Protein AF-E9H5Y3-F1 (afdb_monomer_lite)

Secondary structur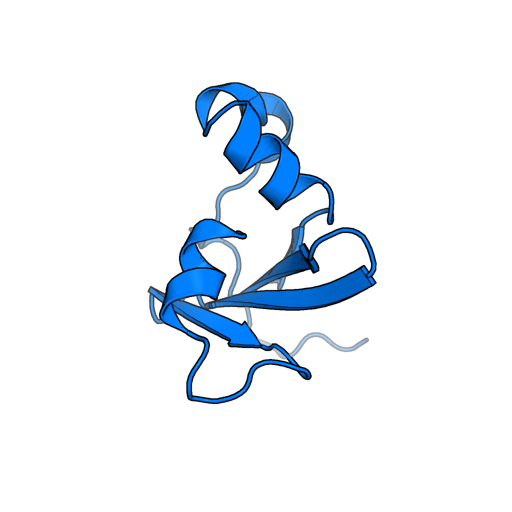e (DSSP, 8-state):
-PPPTTPPPEEE--THHHHHHHHHTGGG-HHHHTT--GGG-SEEEEEEEETTTEEEEEEEETTTTEEEEE-SS--GGGHHHHHHH-

Foldseek 3Di:
DDDDPPAFAEEEDDQCVVVQCVVPNPVSCCVVCVPDPVLRHQKYWHWYCQVVPAIKIWIQGNVVRDIDIGGPPDDPVCVVVVVVRD

Organism: Daphnia pulex (NCBI:txid6669)

Sequence (86 aa):
RKRQKGCRPKRSMSSFFPVKLKKLGYCGLPRWMIDKDFSTVDMIFVPVNVKNNHWSLVVVNTKTFVLKLYDSLVRIEEIAGYMELL

Radius of gyration: 14.39 Å; chains: 1; bounding box: 36×29×34 Å

pLDDT: mean 81.25, std 12.89, range [48.44, 94.62]

Structure (mmCIF, N/CA/C/O backbone):
data_AF-E9H5Y3-F1
#
_entry.id   AF-E9H5Y3-F1
#
loop_
_atom_site.group_PDB
_atom_site.id
_atom_site.type_symbol
_atom_site.label_atom_id
_atom_site.label_alt_id
_atom_site.label_comp_id
_atom_site.label_asym_id
_atom_site.label_entity_id
_atom_site.label_seq_id
_atom_site.pdbx_PDB_ins_code
_atom_site.Cartn_x
_atom_site.Cartn_y
_atom_site.Cartn_z
_atom_site.occupancy
_atom_site.B_iso_or_equiv
_atom_site.auth_seq_id
_atom_site.auth_comp_id
_atom_site.auth_asym_id
_atom_site.auth_atom_id
_atom_site.pdbx_PDB_model_num
ATOM 1 N N . ARG A 1 1 ? -15.116 17.587 5.205 1.00 50.12 1 ARG A N 1
ATOM 2 C CA . ARG A 1 1 ? -15.405 16.156 4.905 1.00 50.12 1 ARG A CA 1
ATOM 3 C C . ARG A 1 1 ? -16.012 15.502 6.152 1.00 50.12 1 ARG A C 1
ATOM 5 O O . ARG A 1 1 ? -15.304 15.396 7.145 1.00 50.12 1 ARG A O 1
ATOM 12 N N . LYS A 1 2 ? -17.300 15.116 6.151 1.00 48.44 2 LYS A N 1
ATOM 13 C CA . LYS A 1 2 ? -17.924 14.402 7.288 1.00 48.44 2 LYS A CA 1
ATOM 14 C C . LYS A 1 2 ? -17.361 12.975 7.357 1.00 48.44 2 LYS A C 1
ATOM 16 O O . LYS A 1 2 ? -17.436 12.249 6.371 1.00 48.44 2 LYS A O 1
ATOM 21 N N . ARG A 1 3 ? -16.770 12.584 8.492 1.00 56.38 3 ARG A N 1
ATOM 22 C CA . ARG A 1 3 ? -16.378 11.184 8.739 1.00 56.38 3 ARG A CA 1
ATOM 23 C C . ARG A 1 3 ? -17.648 10.354 8.919 1.00 56.38 3 ARG A C 1
ATOM 25 O O . ARG A 1 3 ? -18.539 10.750 9.666 1.00 56.38 3 ARG A O 1
ATOM 32 N N . GLN A 1 4 ? -17.718 9.213 8.243 1.00 65.69 4 GLN A N 1
ATOM 33 C CA . GLN A 1 4 ? -18.771 8.229 8.468 1.00 65.69 4 GLN A CA 1
ATOM 34 C C . GLN A 1 4 ? -18.590 7.665 9.888 1.00 65.69 4 GLN A C 1
ATOM 36 O O . GLN A 1 4 ? -17.490 7.229 10.241 1.00 65.69 4 GLN A O 1
ATOM 41 N N . LYS A 1 5 ? -19.626 7.763 10.731 1.00 58.56 5 LYS A N 1
ATOM 42 C CA . LYS A 1 5 ? -19.567 7.298 12.127 1.00 58.56 5 LYS A CA 1
ATOM 43 C C . LYS A 1 5 ? -19.265 5.787 12.144 1.00 58.56 5 LYS A C 1
ATOM 45 O O . LYS A 1 5 ? -19.856 5.045 11.370 1.00 58.56 5 LYS A O 1
ATOM 50 N N . GLY A 1 6 ? -18.316 5.355 12.981 1.00 74.19 6 GLY A N 1
ATOM 51 C CA . GLY A 1 6 ? -17.935 3.941 13.151 1.00 74.19 6 GLY A CA 1
ATOM 52 C C . GLY A 1 6 ? -16.814 3.402 12.244 1.00 74.19 6 GLY A C 1
ATOM 53 O O . GLY A 1 6 ? -16.386 2.269 12.438 1.00 74.19 6 GLY A O 1
ATOM 54 N N . CYS A 1 7 ? -16.293 4.177 11.283 1.00 73.94 7 CYS A N 1
ATOM 55 C CA . CYS A 1 7 ? -15.158 3.739 10.452 1.00 73.94 7 CYS A CA 1
ATOM 56 C C . CYS A 1 7 ? -13.812 4.187 11.044 1.00 73.94 7 CYS A C 1
ATOM 58 O O . CYS A 1 7 ? -13.631 5.372 11.366 1.00 73.94 7 CYS A O 1
ATOM 60 N N . ARG A 1 8 ? -12.839 3.267 11.129 1.00 86.56 8 ARG A N 1
ATOM 61 C CA . ARG A 1 8 ? -11.462 3.634 11.486 1.00 86.56 8 ARG A CA 1
ATOM 62 C C . ARG A 1 8 ? -10.868 4.495 10.369 1.00 86.56 8 ARG A C 1
ATOM 64 O O . ARG A 1 8 ? -11.339 4.459 9.226 1.00 86.56 8 ARG A O 1
ATOM 71 N N . PRO A 1 9 ? -9.867 5.335 10.675 1.00 89.12 9 PRO A N 1
ATOM 72 C CA . PRO A 1 9 ? -9.226 6.153 9.658 1.00 89.12 9 PRO A CA 1
ATOM 73 C C . PRO A 1 9 ? -8.707 5.315 8.482 1.00 89.12 9 PRO A C 1
ATOM 75 O O . PRO A 1 9 ? -8.348 4.146 8.613 1.00 89.12 9 PRO A O 1
ATOM 78 N N . LYS A 1 10 ? -8.668 5.949 7.313 1.00 90.50 10 LYS A N 1
ATOM 79 C CA . LYS A 1 10 ? -7.989 5.437 6.123 1.00 90.50 10 LYS A CA 1
ATOM 80 C C . LYS A 1 10 ? -6.614 6.087 6.043 1.00 90.50 10 LYS A C 1
ATOM 82 O O . LYS A 1 10 ? -6.468 7.244 6.441 1.00 90.50 10 LYS A O 1
ATOM 87 N N . ARG A 1 11 ? -5.620 5.376 5.521 1.00 90.56 11 ARG A N 1
ATOM 88 C CA . ARG A 1 11 ? -4.237 5.860 5.470 1.00 90.56 11 ARG A CA 1
ATOM 89 C C . ARG A 1 11 ? -3.668 5.720 4.069 1.00 90.56 11 ARG A C 1
ATOM 91 O O . ARG A 1 11 ? -3.914 4.726 3.405 1.00 90.56 11 ARG A O 1
ATOM 98 N N . SER A 1 12 ? -2.886 6.706 3.647 1.00 91.75 12 SER A N 1
ATOM 99 C CA . SER A 1 12 ? -2.098 6.638 2.418 1.00 91.75 12 SER A CA 1
ATOM 100 C C . SER A 1 12 ? -0.619 6.583 2.766 1.00 91.75 12 SER A C 1
ATOM 102 O O . SER A 1 12 ? -0.168 7.255 3.699 1.00 91.75 12 SER A O 1
ATOM 104 N N . MET A 1 13 ? 0.127 5.777 2.025 1.00 90.00 13 MET A N 1
ATOM 105 C CA . MET A 1 13 ? 1.581 5.740 2.065 1.00 90.00 13 MET A CA 1
ATOM 106 C C . MET A 1 13 ? 2.153 6.664 0.990 1.00 90.00 13 MET A C 1
ATOM 108 O O . MET A 1 13 ? 1.452 7.077 0.065 1.00 90.00 13 MET A O 1
ATOM 112 N N . SER A 1 14 ? 3.430 7.009 1.141 1.00 90.62 14 SER A N 1
ATOM 113 C CA . SER A 1 14 ? 4.186 7.693 0.092 1.00 90.62 14 SER A CA 1
ATOM 114 C C . SER A 1 14 ? 4.416 6.749 -1.090 1.00 90.62 14 SER A C 1
ATOM 116 O O . SER A 1 14 ? 4.607 5.554 -0.880 1.00 90.62 14 SER A O 1
ATOM 118 N N . SER A 1 15 ? 4.477 7.275 -2.312 1.00 89.94 15 SER A N 1
ATOM 119 C CA . SER A 1 15 ? 4.852 6.507 -3.510 1.00 89.94 15 SER A CA 1
ATOM 120 C C . SER A 1 15 ? 6.283 5.964 -3.459 1.00 89.94 15 SER A C 1
ATOM 122 O O . SER A 1 15 ? 6.605 4.988 -4.129 1.00 89.94 15 SER A O 1
ATOM 124 N N . PHE A 1 16 ? 7.141 6.541 -2.612 1.00 89.44 16 PHE A N 1
ATOM 125 C CA . PHE A 1 16 ? 8.485 6.024 -2.351 1.00 89.44 16 PHE A CA 1
ATOM 126 C C . PHE A 1 16 ? 8.492 4.805 -1.410 1.00 89.44 16 PHE A C 1
ATOM 128 O O . PHE A 1 16 ? 9.522 4.141 -1.290 1.00 89.44 16 PHE A O 1
ATOM 135 N N . PHE A 1 17 ? 7.367 4.503 -0.743 1.00 89.25 17 PHE A N 1
ATOM 136 C CA . PHE A 1 17 ? 7.199 3.338 0.138 1.00 89.25 17 PHE A CA 1
ATOM 137 C C . PHE A 1 17 ? 7.576 2.010 -0.526 1.00 89.25 17 PHE A C 1
ATOM 139 O O . PHE A 1 17 ? 8.532 1.390 -0.052 1.00 89.25 17 PHE A O 1
ATOM 146 N N . PRO A 1 18 ? 6.902 1.583 -1.611 1.00 88.25 18 PRO A N 1
ATOM 147 C CA . PRO A 1 18 ? 7.184 0.296 -2.246 1.00 88.25 18 PRO A CA 1
ATOM 148 C C . PRO A 1 18 ? 8.628 0.202 -2.756 1.00 88.25 18 PRO A C 1
ATOM 150 O O . PRO A 1 18 ? 9.306 -0.787 -2.500 1.00 88.25 18 PRO A O 1
ATOM 153 N N . VAL A 1 19 ? 9.154 1.271 -3.363 1.00 88.75 19 VAL A N 1
ATOM 154 C CA . VAL A 1 19 ? 10.536 1.311 -3.878 1.00 88.75 19 VAL A CA 1
ATOM 155 C C . VAL A 1 19 ? 11.556 1.071 -2.764 1.00 88.75 19 VAL A C 1
ATOM 157 O O . VAL A 1 19 ? 12.496 0.288 -2.914 1.00 88.75 19 VAL A O 1
ATOM 160 N N . LYS A 1 20 ? 11.378 1.742 -1.623 1.00 89.56 20 LYS A N 1
ATOM 161 C CA . LYS A 1 20 ? 12.299 1.615 -0.494 1.00 89.56 20 LYS A CA 1
ATOM 162 C C . LYS A 1 20 ? 12.152 0.266 0.211 1.00 89.56 20 LYS A C 1
ATOM 164 O O . LYS A 1 20 ? 13.166 -0.290 0.622 1.00 89.56 20 LYS A O 1
ATOM 169 N N . LEU A 1 21 ? 10.927 -0.263 0.298 1.00 88.50 21 LEU A N 1
ATOM 170 C CA . LEU A 1 21 ? 10.651 -1.601 0.823 1.00 88.50 21 LEU A CA 1
ATOM 171 C C . LEU A 1 21 ? 11.354 -2.678 -0.009 1.00 88.50 21 LEU A C 1
ATOM 173 O O . LEU A 1 21 ? 12.050 -3.510 0.558 1.00 88.50 21 LEU A O 1
ATOM 177 N N . LYS A 1 22 ? 11.232 -2.626 -1.340 1.00 87.19 22 LYS A N 1
ATOM 178 C CA . LYS A 1 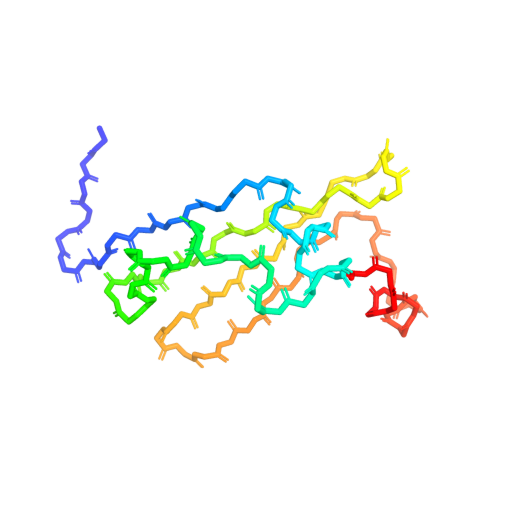22 ? 11.890 -3.573 -2.250 1.00 87.19 22 LYS A CA 1
ATOM 179 C C . LYS A 1 22 ? 13.413 -3.513 -2.141 1.00 87.19 22 LYS A C 1
ATOM 181 O O . LYS A 1 22 ? 14.072 -4.543 -2.100 1.00 87.19 22 LYS A O 1
ATOM 186 N N . LYS A 1 23 ? 13.978 -2.303 -2.068 1.00 89.75 23 LYS A N 1
ATOM 187 C CA . LYS A 1 23 ? 15.435 -2.099 -2.055 1.00 89.75 23 LYS A CA 1
ATOM 188 C C . LYS A 1 23 ? 16.097 -2.457 -0.724 1.00 89.75 23 LYS A C 1
ATOM 190 O O . LYS A 1 23 ? 17.208 -2.972 -0.725 1.00 89.75 23 LYS A O 1
ATOM 195 N N . LEU A 1 24 ? 15.475 -2.100 0.399 1.00 90.56 24 LEU A N 1
ATOM 196 C CA . LEU A 1 24 ? 16.099 -2.197 1.727 1.00 90.56 24 LEU A CA 1
ATOM 197 C C . LEU A 1 24 ? 15.446 -3.252 2.629 1.00 90.56 24 LEU A C 1
ATOM 199 O O . LEU A 1 24 ? 15.884 -3.446 3.763 1.00 90.56 24 LEU A O 1
ATOM 203 N N . GLY A 1 25 ? 14.378 -3.896 2.160 1.00 86.38 25 GLY A N 1
ATOM 204 C CA . GLY A 1 25 ? 13.543 -4.759 2.979 1.00 86.38 25 GLY A CA 1
ATOM 205 C C . GLY A 1 25 ? 12.830 -3.998 4.099 1.00 86.38 25 GLY A C 1
ATOM 206 O O . GLY A 1 25 ? 12.895 -2.771 4.228 1.00 86.38 25 GLY A O 1
ATOM 207 N N . TYR A 1 26 ? 12.148 -4.754 4.955 1.00 83.12 26 TYR A N 1
ATOM 208 C CA . TYR A 1 26 ? 11.417 -4.210 6.098 1.00 83.12 26 TYR A CA 1
ATOM 209 C C . TYR A 1 26 ? 12.332 -3.461 7.085 1.00 83.12 26 TYR A C 1
ATOM 211 O O . TYR A 1 26 ? 11.997 -2.368 7.547 1.00 83.12 26 TYR A O 1
ATOM 219 N N . CYS A 1 27 ? 13.526 -4.003 7.347 1.00 84.31 27 CYS A N 1
ATOM 220 C CA . CYS A 1 27 ? 14.503 -3.432 8.278 1.00 84.31 27 CYS A CA 1
ATOM 221 C C . CYS A 1 27 ? 14.989 -2.030 7.871 1.00 84.31 27 CYS A C 1
ATOM 223 O O . CYS A 1 27 ? 15.437 -1.269 8.723 1.00 84.31 27 CYS A O 1
ATOM 225 N N . GLY A 1 28 ? 14.871 -1.657 6.590 1.00 83.9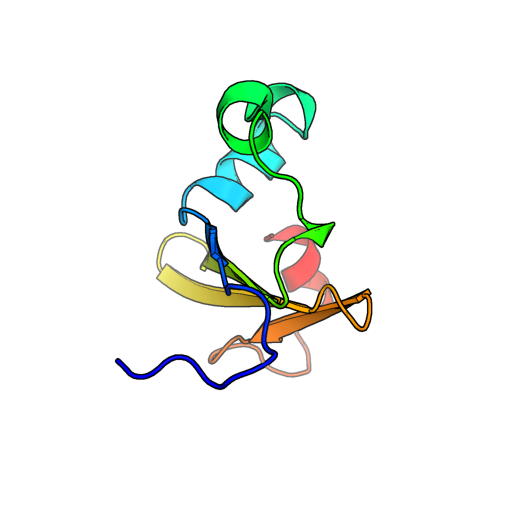4 28 GLY A N 1
ATOM 226 C CA . GLY A 1 28 ? 15.230 -0.332 6.077 1.00 83.94 28 GLY A CA 1
ATOM 227 C C . GLY A 1 28 ? 14.145 0.742 6.212 1.00 83.94 28 GLY A C 1
ATOM 228 O O . GLY A 1 28 ? 14.350 1.879 5.769 1.00 83.94 28 GLY A O 1
ATOM 229 N N . LEU A 1 29 ? 12.991 0.413 6.808 1.00 82.38 29 LEU A N 1
ATOM 230 C CA . LEU A 1 29 ? 11.841 1.314 6.945 1.00 82.38 29 LEU A CA 1
ATOM 231 C C . LEU A 1 29 ? 11.490 1.778 8.374 1.00 82.38 29 LEU A C 1
ATOM 233 O O . LEU A 1 29 ? 10.357 2.226 8.559 1.00 82.38 29 LEU A O 1
ATOM 237 N N . PRO A 1 30 ? 12.384 1.780 9.386 1.00 75.62 30 PRO A N 1
ATOM 238 C CA . PRO A 1 30 ? 11.980 2.007 10.772 1.00 75.62 30 PRO A CA 1
ATOM 239 C C . PRO A 1 30 ? 11.265 3.349 10.934 1.00 75.62 30 PRO A C 1
ATOM 241 O O . PRO A 1 30 ? 10.170 3.386 11.467 1.00 75.62 30 PRO A O 1
ATOM 244 N N . ARG A 1 31 ? 11.749 4.443 10.330 1.00 76.31 31 ARG A N 1
ATOM 245 C CA . ARG A 1 31 ? 11.062 5.750 10.399 1.00 76.31 31 ARG A CA 1
ATOM 246 C C . ARG A 1 31 ? 9.652 5.760 9.785 1.00 76.31 31 ARG A C 1
ATOM 248 O O . ARG A 1 31 ? 8.811 6.540 10.212 1.00 76.31 31 ARG A O 1
ATOM 255 N N . TRP A 1 32 ? 9.382 4.942 8.770 1.00 74.25 32 TRP A N 1
ATOM 256 C CA . TRP A 1 32 ? 8.054 4.869 8.139 1.00 74.25 32 TRP A CA 1
ATOM 257 C C . TRP A 1 32 ? 7.104 3.905 8.843 1.00 74.25 32 TRP A C 1
ATOM 259 O O . TRP A 1 32 ? 5.899 3.976 8.597 1.00 74.25 32 TRP A O 1
ATOM 269 N N . MET A 1 33 ? 7.652 3.057 9.712 1.00 76.62 33 MET A N 1
ATOM 270 C CA . MET A 1 33 ? 6.959 1.985 10.419 1.00 76.62 33 MET A CA 1
ATOM 271 C C . MET A 1 33 ? 6.841 2.239 11.932 1.00 76.62 33 MET A C 1
ATOM 273 O O . MET A 1 33 ? 5.980 1.641 12.564 1.00 76.62 33 MET A O 1
ATOM 277 N N . ILE A 1 34 ? 7.646 3.155 12.488 1.00 65.50 34 ILE A N 1
ATOM 278 C CA . IL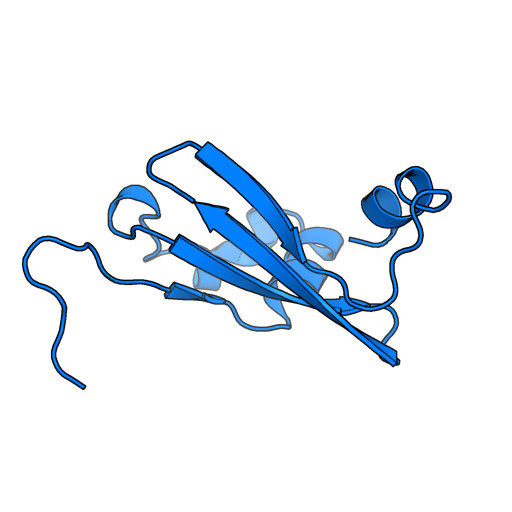E A 1 34 ? 7.810 3.420 13.930 1.00 65.50 34 ILE A CA 1
ATOM 279 C C . ILE A 1 34 ? 6.490 3.761 14.637 1.00 65.50 34 ILE A C 1
ATOM 281 O O . ILE A 1 34 ? 6.259 3.255 15.723 1.00 65.50 34 ILE A O 1
ATOM 285 N N . ASP A 1 35 ? 5.592 4.511 13.993 1.00 63.28 35 ASP A N 1
ATOM 286 C CA . ASP A 1 35 ? 4.289 4.899 14.573 1.00 63.28 35 ASP A CA 1
ATOM 287 C C . ASP A 1 35 ? 3.097 4.288 13.826 1.00 63.28 35 ASP A C 1
ATOM 289 O O . ASP A 1 35 ? 1.988 4.837 13.795 1.00 63.28 35 ASP A O 1
ATOM 293 N N . LYS A 1 36 ? 3.314 3.178 13.115 1.00 69.12 36 LYS A N 1
ATOM 294 C CA . LYS A 1 36 ? 2.302 2.636 12.203 1.00 69.12 36 LYS A CA 1
ATOM 295 C C . LYS A 1 36 ? 1.750 1.320 12.698 1.00 69.12 36 LYS A C 1
ATOM 297 O O . LYS A 1 36 ? 1.977 0.274 12.106 1.00 69.12 36 LYS A O 1
ATOM 302 N N . ASP A 1 37 ? 0.896 1.415 13.711 1.00 78.50 37 ASP A N 1
ATOM 303 C CA . ASP A 1 37 ? -0.063 0.351 13.960 1.00 78.50 37 ASP A CA 1
ATOM 304 C C . ASP A 1 37 ? -1.096 0.327 12.818 1.00 78.50 37 ASP A C 1
ATOM 306 O O . ASP A 1 37 ? -1.923 1.238 12.652 1.00 78.50 37 ASP A O 1
ATOM 310 N N . PHE A 1 38 ? -1.011 -0.701 11.976 1.00 80.69 38 PHE A N 1
ATOM 311 C CA . PHE A 1 38 ? -1.932 -0.922 10.865 1.00 80.69 38 PHE A CA 1
ATOM 312 C C . PHE A 1 38 ? -3.285 -1.478 11.312 1.00 80.69 38 PHE A C 1
ATOM 314 O O . PHE A 1 38 ? -4.256 -1.360 10.565 1.00 80.69 38 PHE A O 1
ATOM 321 N N . SER A 1 39 ? -3.390 -2.009 12.533 1.00 80.31 39 SER A N 1
ATOM 322 C CA . SER A 1 39 ? -4.659 -2.483 13.090 1.00 80.31 39 SER A CA 1
ATOM 323 C C . SER A 1 39 ? -5.630 -1.330 13.395 1.00 80.31 39 SER A C 1
ATOM 325 O O . SER A 1 39 ? -6.845 -1.521 13.432 1.00 80.31 39 SER A O 1
ATOM 327 N N . THR A 1 40 ? -5.116 -0.102 13.534 1.00 87.38 40 THR A N 1
ATOM 328 C CA . THR A 1 40 ? -5.901 1.107 13.856 1.00 87.38 40 THR A CA 1
ATOM 329 C C . THR A 1 40 ? -6.570 1.771 12.653 1.00 87.38 40 THR A C 1
ATOM 331 O O . THR A 1 40 ? -7.288 2.759 12.814 1.00 87.38 40 THR A O 1
ATOM 334 N N . VAL A 1 41 ? -6.348 1.261 11.441 1.00 90.31 41 VAL A N 1
ATOM 335 C CA . VAL A 1 41 ? -6.913 1.799 10.195 1.00 90.31 41 VAL A CA 1
ATOM 336 C C . VAL A 1 41 ? -7.759 0.747 9.501 1.00 90.31 41 VAL A C 1
ATOM 338 O O . VAL A 1 41 ? -7.567 -0.437 9.735 1.00 90.31 41 VAL A O 1
ATOM 341 N N . ASP A 1 42 ? -8.699 1.167 8.653 1.00 91.81 42 ASP A N 1
ATOM 342 C CA . ASP A 1 42 ? -9.557 0.246 7.884 1.00 91.81 42 ASP A CA 1
ATOM 343 C C . ASP A 1 42 ? -8.984 -0.092 6.505 1.00 91.81 42 ASP A C 1
ATOM 345 O O . ASP A 1 42 ? -9.222 -1.169 5.960 1.00 91.81 42 ASP A O 1
ATOM 349 N N . MET A 1 43 ? -8.259 0.857 5.916 1.00 93.06 43 MET A N 1
ATOM 350 C CA . MET A 1 43 ? -7.686 0.732 4.581 1.00 93.06 43 MET A CA 1
ATOM 351 C C . MET A 1 43 ? -6.348 1.454 4.518 1.00 93.06 43 MET A C 1
ATOM 353 O O . MET A 1 43 ? -6.217 2.574 5.029 1.00 93.06 43 MET A O 1
ATOM 357 N N . ILE A 1 44 ? -5.390 0.831 3.841 1.00 93.06 44 ILE A N 1
ATOM 358 C CA . ILE A 1 44 ? -4.091 1.414 3.521 1.00 93.06 44 ILE A CA 1
ATOM 359 C C . ILE A 1 44 ? -3.968 1.482 2.003 1.00 93.06 44 ILE A C 1
ATOM 361 O O . ILE A 1 44 ? -4.122 0.477 1.314 1.00 93.06 44 ILE A O 1
ATOM 365 N N . PHE A 1 45 ? -3.690 2.675 1.501 1.00 94.62 45 PHE A N 1
ATOM 366 C CA . PHE A 1 45 ? -3.471 2.964 0.093 1.00 94.62 45 PHE A CA 1
ATOM 367 C C . PHE A 1 45 ? -1.974 3.106 -0.154 1.00 94.62 45 PHE A C 1
ATOM 369 O O . PHE A 1 45 ? -1.313 3.924 0.490 1.00 94.62 45 PHE A O 1
ATOM 376 N N . VAL A 1 46 ? -1.439 2.311 -1.072 1.00 93.69 46 VAL A N 1
ATOM 377 C CA . VAL A 1 46 ? -0.031 2.334 -1.466 1.00 93.69 46 VAL A CA 1
ATOM 378 C C . VAL A 1 46 ? 0.024 2.647 -2.961 1.00 93.69 46 VAL A C 1
ATOM 380 O O . VAL A 1 46 ? -0.199 1.751 -3.777 1.00 93.69 46 VAL A O 1
ATOM 383 N N . PRO A 1 47 ? 0.255 3.916 -3.339 1.00 94.31 47 PRO A N 1
ATOM 384 C CA . PRO A 1 47 ? 0.459 4.263 -4.736 1.00 94.31 47 PRO A CA 1
ATOM 385 C C . PRO A 1 47 ? 1.789 3.678 -5.218 1.00 94.31 47 PRO A C 1
ATOM 387 O O . PRO A 1 47 ? 2.806 3.773 -4.526 1.00 94.31 47 PRO A O 1
ATOM 390 N N . VAL A 1 48 ? 1.776 3.090 -6.408 1.00 91.25 48 VAL A N 1
ATOM 391 C CA . VAL A 1 48 ? 2.929 2.452 -7.041 1.00 91.25 48 VAL A CA 1
ATOM 392 C C . VAL A 1 48 ? 3.195 3.158 -8.360 1.00 91.25 48 VAL A C 1
ATOM 394 O O . VAL A 1 48 ? 2.312 3.234 -9.208 1.00 91.25 48 VAL A O 1
ATOM 397 N N . ASN A 1 49 ? 4.418 3.651 -8.535 1.00 90.69 49 ASN A N 1
ATOM 398 C CA . ASN A 1 49 ? 4.884 4.141 -9.824 1.00 90.69 49 ASN A CA 1
ATOM 399 C C . ASN A 1 49 ? 5.651 3.022 -10.538 1.00 90.69 49 ASN A C 1
ATOM 401 O O . ASN A 1 49 ? 6.813 2.751 -10.227 1.00 90.69 49 ASN A O 1
ATOM 405 N N . VAL A 1 50 ? 4.986 2.351 -11.470 1.00 86.00 50 VAL A N 1
ATOM 406 C CA . VAL A 1 50 ? 5.546 1.269 -12.272 1.00 86.00 50 VAL A CA 1
ATOM 407 C C . VAL A 1 50 ? 6.451 1.868 -13.347 1.00 86.00 50 VAL A C 1
ATOM 409 O O . VAL A 1 50 ? 6.003 2.579 -14.249 1.00 86.00 50 VAL A O 1
ATOM 412 N N . LYS A 1 51 ? 7.755 1.578 -13.241 1.00 82.38 51 LYS A N 1
ATOM 413 C CA . LYS A 1 51 ? 8.799 1.970 -14.210 1.00 82.38 51 LYS A CA 1
ATOM 414 C C . LYS A 1 51 ? 8.810 3.467 -14.570 1.00 82.38 51 LYS A C 1
ATOM 416 O O . LYS A 1 51 ? 9.206 3.830 -15.671 1.00 82.38 51 LYS A O 1
ATOM 421 N N . ASN A 1 52 ? 8.384 4.332 -13.649 1.00 84.06 52 ASN A N 1
ATOM 422 C CA . ASN A 1 52 ? 8.273 5.778 -13.866 1.00 84.06 52 ASN A CA 1
ATOM 423 C C . ASN A 1 52 ? 7.355 6.195 -15.035 1.00 84.06 52 ASN A C 1
ATOM 425 O O . ASN A 1 52 ? 7.486 7.302 -15.551 1.00 84.06 52 ASN A O 1
ATOM 429 N N . ASN A 1 53 ? 6.452 5.312 -15.463 1.00 88.31 53 ASN A N 1
ATOM 430 C CA . ASN A 1 53 ? 5.610 5.513 -16.643 1.00 88.31 53 ASN A CA 1
ATOM 431 C C . ASN A 1 53 ? 4.121 5.332 -16.338 1.00 88.31 53 ASN A C 1
ATOM 433 O O . ASN A 1 53 ? 3.273 5.954 -16.969 1.00 88.31 53 ASN A O 1
ATOM 437 N N . HIS A 1 54 ? 3.796 4.475 -15.371 1.00 90.12 54 HIS A N 1
ATOM 438 C CA . HIS A 1 54 ? 2.425 4.078 -15.094 1.00 90.12 54 HIS A CA 1
ATOM 439 C C . HIS A 1 54 ? 2.142 4.069 -13.595 1.00 90.12 54 HIS A C 1
ATOM 441 O O . HIS A 1 54 ? 2.974 3.639 -12.800 1.00 90.12 54 HIS A O 1
ATOM 447 N N . TRP A 1 55 ? 0.963 4.547 -13.207 1.00 93.06 55 TRP A N 1
ATOM 448 C CA . TRP A 1 55 ? 0.535 4.570 -11.816 1.00 93.06 55 TRP A CA 1
ATOM 449 C C . TRP A 1 55 ? -0.486 3.479 -11.542 1.00 93.06 55 TRP A C 1
ATOM 451 O O . TRP A 1 55 ? -1.557 3.431 -12.145 1.00 93.06 55 TRP A O 1
ATOM 461 N N . SER A 1 56 ? -0.178 2.682 -10.532 1.00 93.19 56 SER A N 1
ATOM 462 C CA . SER A 1 56 ? -1.052 1.644 -10.001 1.00 93.19 56 SER A CA 1
ATOM 463 C C . SER A 1 56 ? -1.317 1.913 -8.526 1.00 93.19 56 SER A C 1
ATOM 465 O O . SER A 1 56 ? -0.634 2.707 -7.867 1.00 93.19 56 SER A O 1
ATOM 467 N N . LEU A 1 57 ? -2.325 1.248 -7.976 1.00 94.06 57 LEU A N 1
ATOM 468 C CA . LEU A 1 57 ? -2.702 1.410 -6.583 1.00 94.06 57 LEU A CA 1
ATOM 469 C C . LEU A 1 57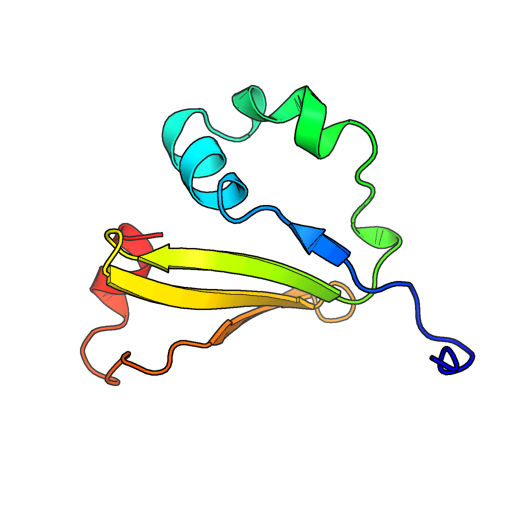 ? -2.875 0.054 -5.920 1.00 94.06 57 LEU A C 1
ATOM 471 O O . LEU A 1 57 ? -3.765 -0.715 -6.270 1.00 94.06 57 LEU A O 1
ATOM 475 N N . VAL A 1 58 ? -2.080 -0.196 -4.888 1.00 93.06 58 VAL A N 1
ATOM 476 C CA . VAL A 1 58 ? -2.323 -1.308 -3.977 1.00 93.06 58 VAL A CA 1
ATOM 477 C C . VAL A 1 58 ? -3.200 -0.817 -2.830 1.00 93.06 58 VAL A C 1
ATOM 479 O O . VAL A 1 58 ? -2.922 0.202 -2.194 1.00 93.06 58 VAL A O 1
ATOM 482 N N . VAL A 1 59 ? -4.273 -1.551 -2.555 1.00 94.38 59 VAL A N 1
ATOM 483 C CA . VAL A 1 59 ? -5.170 -1.308 -1.426 1.00 94.38 59 VAL A CA 1
ATOM 484 C C . VAL A 1 59 ? -5.125 -2.506 -0.500 1.00 94.38 59 VAL A C 1
ATOM 486 O O . VAL A 1 59 ? -5.495 -3.613 -0.885 1.00 94.38 59 VAL A O 1
ATOM 489 N N . VAL A 1 60 ? -4.721 -2.266 0.742 1.00 92.38 60 VAL A N 1
ATOM 490 C CA . VAL A 1 60 ? -4.786 -3.255 1.816 1.00 92.38 60 VAL A CA 1
ATOM 491 C C . VAL A 1 60 ? -6.030 -2.972 2.642 1.00 92.38 60 VAL A C 1
ATOM 493 O O . VAL A 1 60 ? -6.140 -1.916 3.271 1.00 92.38 60 VAL A O 1
ATOM 496 N N . ASN A 1 61 ? -6.974 -3.908 2.640 1.00 92.44 61 ASN A N 1
ATOM 497 C CA . ASN A 1 61 ? -8.097 -3.908 3.565 1.00 92.44 61 ASN A CA 1
ATOM 498 C C . ASN A 1 61 ? -7.692 -4.685 4.820 1.00 92.44 61 ASN A C 1
ATOM 500 O O . ASN A 1 61 ? -7.537 -5.903 4.784 1.00 92.44 61 ASN A O 1
ATOM 504 N N . THR A 1 62 ? -7.534 -3.976 5.931 1.00 90.62 62 THR A N 1
ATOM 505 C CA . THR A 1 62 ? -7.061 -4.539 7.206 1.00 90.62 62 THR A CA 1
ATOM 506 C C . THR A 1 62 ? -8.162 -5.258 7.985 1.00 90.62 62 THR A C 1
ATOM 508 O O . THR A 1 62 ? -7.855 -5.994 8.914 1.00 90.62 62 THR A O 1
ATOM 511 N N . LYS A 1 63 ? -9.444 -5.067 7.632 1.00 89.00 63 LYS A N 1
ATOM 512 C CA . LYS A 1 63 ? -10.557 -5.827 8.232 1.00 89.00 63 LYS A CA 1
ATOM 513 C C . LYS A 1 63 ? -10.657 -7.226 7.652 1.00 89.00 63 LYS A C 1
ATOM 515 O O . LYS A 1 63 ? -10.946 -8.166 8.376 1.00 89.00 63 LYS A O 1
ATOM 520 N N . THR A 1 64 ? -10.467 -7.339 6.340 1.00 91.69 64 THR A N 1
ATOM 521 C CA . THR A 1 64 ? -10.618 -8.607 5.613 1.00 91.69 64 THR A CA 1
ATOM 522 C C . THR A 1 64 ? -9.281 -9.275 5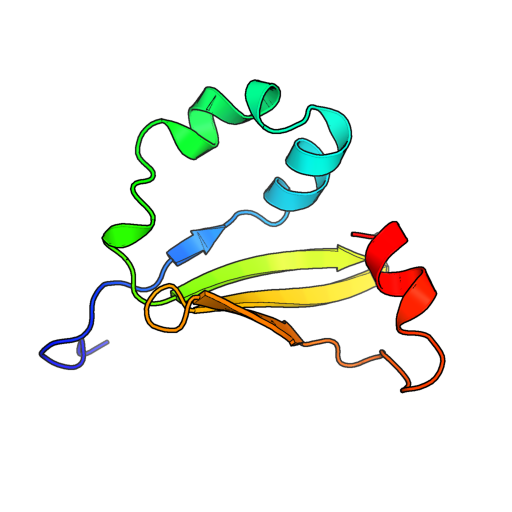.314 1.00 91.69 64 THR A C 1
ATOM 524 O O . THR A 1 64 ? -9.279 -10.355 4.741 1.00 91.69 64 THR A O 1
ATOM 527 N N . PHE A 1 65 ? -8.159 -8.620 5.630 1.00 88.44 65 PHE A N 1
ATOM 528 C CA . PHE A 1 65 ? -6.805 -9.040 5.249 1.00 88.44 65 PHE A CA 1
ATOM 529 C C . PHE A 1 65 ? -6.653 -9.306 3.743 1.00 88.44 65 PHE A C 1
ATOM 531 O O . PHE A 1 65 ? -5.878 -10.155 3.316 1.00 88.44 65 PHE A O 1
ATOM 538 N N . VAL A 1 66 ? -7.394 -8.552 2.923 1.00 91.50 66 VAL A N 1
ATOM 539 C CA . VAL A 1 66 ? -7.351 -8.669 1.460 1.00 91.50 66 VAL A CA 1
ATOM 540 C C . VAL A 1 66 ? -6.495 -7.550 0.890 1.00 91.50 66 VAL A C 1
ATOM 542 O O . VAL A 1 66 ? -6.712 -6.373 1.195 1.00 91.50 66 VAL A O 1
ATOM 545 N N . LEU A 1 67 ? -5.574 -7.920 0.007 1.00 90.62 67 LEU A N 1
ATOM 546 C CA . LEU A 1 67 ? -4.807 -7.001 -0.820 1.00 90.62 67 LEU A CA 1
ATOM 547 C C . LEU A 1 67 ? -5.405 -6.989 -2.230 1.00 90.62 67 LEU A C 1
ATOM 549 O O . LEU A 1 67 ? -5.625 -8.040 -2.824 1.00 90.62 67 LEU A O 1
ATOM 553 N N . LYS A 1 68 ? -5.691 -5.797 -2.758 1.00 91.38 68 LYS A N 1
ATOM 554 C CA . LYS A 1 68 ? -6.140 -5.608 -4.143 1.00 91.38 68 LYS A CA 1
ATOM 555 C C . LYS A 1 68 ? -5.179 -4.691 -4.877 1.00 91.38 68 LYS A C 1
ATOM 557 O O . LYS A 1 68 ? -4.895 -3.596 -4.395 1.00 91.38 68 LYS A O 1
ATOM 562 N N . LEU A 1 69 ? -4.726 -5.132 -6.043 1.00 89.56 69 LEU A N 1
ATOM 563 C CA . LEU A 1 69 ? -4.025 -4.293 -7.002 1.00 89.56 69 LEU A CA 1
ATOM 564 C C . LEU A 1 69 ? -5.054 -3.710 -7.973 1.00 89.56 69 LEU A C 1
ATOM 566 O O . LEU A 1 69 ? -5.805 -4.447 -8.605 1.00 89.56 69 LEU A O 1
ATOM 570 N N . TYR A 1 70 ? -5.086 -2.388 -8.066 1.00 90.81 70 TYR A N 1
ATOM 571 C CA . TYR A 1 70 ? -5.829 -1.660 -9.081 1.00 90.81 70 TYR A CA 1
ATOM 572 C C . TYR A 1 70 ? -4.834 -1.112 -10.079 1.00 90.81 70 TYR A C 1
ATOM 574 O O . TYR A 1 70 ? -3.964 -0.308 -9.736 1.00 90.81 70 TYR A O 1
ATOM 582 N N . ASP A 1 71 ? -4.985 -1.556 -11.310 1.00 88.69 71 ASP A N 1
ATOM 583 C CA . ASP A 1 71 ? -4.111 -1.186 -12.393 1.00 88.69 71 ASP A CA 1
ATOM 584 C C . ASP A 1 71 ? -4.948 -0.984 -13.652 1.00 88.69 71 ASP A C 1
ATOM 586 O O . ASP A 1 71 ? -5.711 -1.864 -14.042 1.00 88.69 71 ASP A O 1
ATOM 590 N N . SER A 1 72 ? -4.856 0.206 -14.244 1.00 88.94 72 SER A N 1
ATOM 591 C CA . SER A 1 72 ? -5.647 0.566 -15.420 1.00 88.94 72 SER A CA 1
ATOM 592 C C . SER A 1 72 ? -5.073 0.039 -16.736 1.00 88.94 72 SER A C 1
ATOM 594 O O . SER A 1 72 ? -5.747 0.148 -17.756 1.00 88.94 72 SER A O 1
ATOM 596 N N . LEU A 1 73 ? -3.839 -0.473 -16.736 1.00 86.31 73 LEU A N 1
ATOM 597 C CA . LEU A 1 73 ? -3.147 -0.980 -17.922 1.00 86.31 73 LEU A CA 1
ATOM 598 C C . LEU A 1 73 ? -2.940 -2.500 -17.894 1.00 86.31 73 LEU A C 1
ATOM 600 O O . LEU A 1 73 ? -2.679 -3.075 -18.949 1.00 86.31 73 LEU A O 1
ATOM 604 N N . VAL A 1 74 ? -3.083 -3.156 -16.734 1.00 74.62 74 VAL A N 1
ATOM 605 C CA . VAL A 1 74 ? -2.968 -4.620 -16.617 1.00 74.62 74 VAL A CA 1
ATOM 606 C C . VAL A 1 74 ? -3.978 -5.321 -17.519 1.00 74.62 74 VAL A C 1
ATOM 608 O O . VAL A 1 74 ? -5.194 -5.178 -17.370 1.00 74.62 74 VAL A O 1
ATOM 611 N N . ARG A 1 75 ? -3.449 -6.149 -18.420 1.00 66.56 75 ARG A N 1
ATOM 612 C CA . ARG A 1 75 ? -4.204 -7.158 -19.166 1.00 66.56 75 ARG A CA 1
ATOM 613 C C . ARG A 1 75 ? -4.115 -8.497 -18.433 1.00 66.56 75 ARG A C 1
ATOM 615 O O . ARG A 1 75 ? -3.126 -8.782 -17.764 1.00 66.56 75 ARG A O 1
ATOM 622 N N . ILE A 1 76 ? -5.152 -9.324 -18.566 1.00 64.06 76 ILE A N 1
ATOM 623 C CA . ILE A 1 76 ? -5.317 -10.595 -17.830 1.00 64.06 76 ILE A CA 1
ATOM 624 C C . ILE A 1 76 ? -4.120 -11.556 -18.025 1.00 64.06 76 ILE A C 1
ATOM 626 O O . ILE A 1 76 ? -3.827 -12.356 -17.143 1.00 64.06 76 ILE A O 1
ATOM 630 N N . GLU A 1 77 ? -3.381 -11.436 -19.128 1.00 58.94 77 GLU A N 1
ATOM 631 C CA . GLU A 1 77 ? -2.246 -12.301 -19.482 1.00 58.94 77 GLU A CA 1
ATOM 632 C C . GLU A 1 77 ? -0.917 -11.939 -18.778 1.00 58.94 77 GLU A C 1
ATOM 634 O O . GLU A 1 77 ? -0.000 -12.754 -18.748 1.00 58.94 77 GLU A O 1
ATOM 639 N N . GLU A 1 78 ? -0.790 -10.754 -18.165 1.00 59.09 78 GLU A N 1
ATOM 640 C CA . GLU A 1 78 ? 0.499 -10.225 -17.662 1.00 59.09 78 GLU A CA 1
ATOM 641 C C . GLU A 1 78 ? 0.686 -10.324 -16.134 1.00 59.09 78 GLU A C 1
ATOM 643 O O . GLU A 1 78 ? 1.654 -9.804 -15.571 1.00 59.09 78 GLU A O 1
ATOM 648 N N . ILE A 1 79 ? -0.224 -11.004 -15.432 1.00 61.22 79 ILE A N 1
ATOM 649 C CA . ILE A 1 79 ? -0.292 -10.988 -13.959 1.00 61.22 79 ILE A CA 1
ATOM 650 C C . ILE A 1 79 ? 0.984 -11.552 -13.303 1.00 61.22 79 ILE A C 1
ATOM 652 O O . ILE A 1 79 ? 1.406 -11.053 -12.259 1.00 61.22 79 ILE A O 1
ATOM 656 N N . ALA A 1 80 ? 1.640 -12.542 -13.920 1.00 59.25 80 ALA A N 1
ATOM 657 C CA . ALA A 1 80 ? 2.854 -13.154 -13.374 1.00 59.25 80 ALA A CA 1
ATOM 658 C C . ALA A 1 80 ? 4.042 -12.172 -13.309 1.00 59.25 80 ALA A C 1
ATOM 660 O O . ALA A 1 80 ? 4.708 -12.083 -12.280 1.00 59.25 80 ALA A O 1
ATOM 661 N N . GLY A 1 81 ? 4.264 -11.375 -14.361 1.00 59.66 81 GLY A N 1
ATOM 662 C CA . GLY A 1 81 ? 5.350 -10.386 -14.395 1.00 59.66 81 GLY A CA 1
ATOM 663 C C . GLY A 1 81 ? 5.101 -9.185 -13.478 1.00 59.66 81 GLY A C 1
ATOM 664 O O . GLY A 1 81 ? 6.038 -8.546 -13.004 1.00 59.66 81 GLY A O 1
ATOM 665 N N . TYR A 1 82 ? 3.837 -8.893 -13.169 1.00 62.09 82 TYR A N 1
ATOM 666 C CA . TYR A 1 82 ? 3.465 -7.776 -12.302 1.00 62.09 82 TYR A CA 1
ATOM 667 C C . TYR A 1 82 ? 3.946 -7.940 -10.859 1.00 62.09 82 TYR A C 1
ATOM 669 O O . TYR A 1 82 ? 4.360 -6.965 -10.230 1.00 62.09 82 TYR A O 1
ATOM 677 N N . MET A 1 83 ? 3.940 -9.173 -10.349 1.00 61.34 83 MET A N 1
ATOM 678 C CA . MET A 1 83 ? 4.399 -9.474 -8.991 1.00 61.34 83 MET A CA 1
ATOM 679 C C . MET A 1 83 ? 5.920 -9.330 -8.836 1.00 61.34 83 MET A C 1
ATOM 681 O O . MET A 1 83 ? 6.381 -9.050 -7.735 1.00 61.34 83 MET A O 1
ATOM 685 N N . GLU A 1 84 ? 6.693 -9.458 -9.921 1.00 60.62 84 GLU A N 1
ATOM 686 C CA . GLU A 1 84 ? 8.144 -9.210 -9.912 1.00 60.62 84 GLU A CA 1
ATOM 687 C C . GLU A 1 84 ? 8.505 -7.724 -10.056 1.00 60.62 84 GLU A C 1
ATOM 689 O O . GLU A 1 84 ? 9.597 -7.292 -9.667 1.00 60.62 84 GLU A O 1
ATOM 694 N N . LEU A 1 85 ? 7.606 -6.923 -10.633 1.00 56.12 85 LEU A N 1
ATOM 695 C CA . LEU A 1 85 ? 7.818 -5.492 -10.852 1.00 56.12 85 LEU A CA 1
ATOM 696 C C . LEU A 1 85 ? 7.520 -4.647 -9.607 1.00 56.12 85 LEU A C 1
ATOM 698 O O . LEU A 1 85 ? 8.179 -3.617 -9.426 1.00 56.12 85 LEU A O 1
ATOM 702 N N . LEU A 1 86 ? 6.602 -5.101 -8.746 1.00 54.75 86 LEU A N 1
ATOM 703 C CA . LEU A 1 86 ? 6.360 -4.550 -7.402 1.00 54.75 86 LEU A CA 1
ATOM 704 C C . LEU A 1 86 ? 7.536 -4.794 -6.451 1.00 54.75 86 LEU A C 1
ATOM 706 O O . LEU A 1 86 ? 7.770 -3.913 -5.595 1.00 54.75 86 LEU A O 1
#

InterPro domains:
  IPR003653 Ulp1 protease family, C-terminal catalytic domain [PF02902] (23-77)
  IPR003653 Ulp1 protease family, C-terminal catalytic domain [PS50600] (1-86)
  IPR038765 Papain-like cysteine peptidase superfamily [SSF54001] (11-74)